Protein AF-B7Q6X3-F1 (afdb_monomer)

Foldseek 3Di:
DDDFKDKDAWQDQAPDFFWKDQVLQRDIHHRDHGDMDIDTQADPVGHGDSSRDIDTTDRPDDDTD

Structure (mmCIF, N/CA/C/O backbone):
data_AF-B7Q6X3-F1
#
_entry.id   AF-B7Q6X3-F1
#
loop_
_atom_site.group_PDB
_atom_site.id
_atom_site.type_symbol
_atom_site.label_atom_id
_atom_site.label_alt_id
_atom_site.label_comp_id
_atom_site.label_asym_id
_atom_site.label_entity_id
_atom_site.label_seq_id
_atom_site.pdbx_PDB_ins_code
_atom_site.Cartn_x
_atom_site.Cartn_y
_atom_site.Cartn_z
_atom_site.occupancy
_atom_site.B_iso_or_equiv
_atom_site.auth_seq_id
_atom_site.auth_comp_id
_atom_site.auth_asym_id
_atom_site.auth_atom_id
_atom_site.pdbx_PDB_model_num
ATOM 1 N N . GLY A 1 1 ? 14.400 13.081 -8.878 1.00 71.31 1 GLY A N 1
ATOM 2 C CA . GLY A 1 1 ? 14.639 11.631 -8.816 1.00 71.31 1 GLY A CA 1
ATOM 3 C C . GLY A 1 1 ? 13.369 10.979 -8.338 1.00 71.31 1 GLY A C 1
ATOM 4 O O . GLY A 1 1 ? 12.697 11.569 -7.498 1.00 71.31 1 GLY A O 1
ATOM 5 N N . ASP A 1 2 ? 13.029 9.831 -8.908 1.00 89.56 2 ASP A N 1
ATOM 6 C CA . ASP A 1 2 ? 11.762 9.153 -8.638 1.00 89.56 2 ASP A CA 1
ATOM 7 C C . ASP A 1 2 ? 11.837 8.251 -7.402 1.00 89.56 2 ASP A C 1
ATOM 9 O O . ASP A 1 2 ? 12.914 7.903 -6.912 1.00 89.56 2 ASP A O 1
ATOM 13 N N . ARG A 1 3 ? 10.669 7.891 -6.858 1.00 93.88 3 ARG A N 1
ATOM 14 C CA . ARG A 1 3 ? 10.570 6.985 -5.708 1.00 93.88 3 ARG A CA 1
ATOM 15 C C . ARG A 1 3 ? 10.912 5.579 -6.175 1.00 93.88 3 ARG A C 1
ATOM 17 O O . ARG A 1 3 ? 10.172 5.039 -6.975 1.00 93.88 3 ARG A O 1
ATOM 24 N N . VAL A 1 4 ? 11.974 4.970 -5.652 1.00 96.56 4 VAL A N 1
ATOM 25 C CA . VAL A 1 4 ? 12.396 3.614 -6.056 1.00 96.56 4 VAL A CA 1
ATOM 26 C C . VAL A 1 4 ? 11.453 2.537 -5.507 1.00 96.56 4 VAL A C 1
ATOM 28 O O . VAL A 1 4 ? 11.074 1.609 -6.217 1.00 96.56 4 VAL A O 1
ATOM 31 N N . ALA A 1 5 ? 11.031 2.677 -4.251 1.00 97.25 5 ALA A N 1
ATOM 32 C CA . ALA A 1 5 ? 10.184 1.714 -3.551 1.00 97.25 5 ALA A CA 1
ATOM 33 C C . ALA A 1 5 ? 9.288 2.408 -2.522 1.00 97.25 5 ALA A C 1
ATOM 35 O O . ALA A 1 5 ? 9.505 3.574 -2.174 1.00 97.25 5 ALA A O 1
ATOM 36 N N . THR A 1 6 ? 8.295 1.681 -2.022 1.00 97.88 6 THR A N 1
ATOM 37 C CA . THR A 1 6 ? 7.414 2.126 -0.945 1.00 97.88 6 THR A CA 1
ATOM 38 C C . THR A 1 6 ? 7.244 1.018 0.085 1.00 97.88 6 THR A C 1
ATOM 40 O O . THR A 1 6 ? 7.046 -0.143 -0.263 1.00 97.88 6 THR A O 1
ATOM 43 N N . LEU A 1 7 ? 7.315 1.406 1.359 1.00 97.81 7 LEU A N 1
ATOM 44 C CA . LEU A 1 7 ? 6.885 0.614 2.504 1.00 97.81 7 LEU A CA 1
ATOM 45 C C . LEU A 1 7 ? 5.664 1.314 3.107 1.00 97.81 7 LEU A C 1
ATOM 47 O O . LEU A 1 7 ? 5.755 2.472 3.511 1.00 97.81 7 LEU A O 1
ATOM 51 N N . MET A 1 8 ? 4.533 0.625 3.144 1.00 97.19 8 MET A N 1
ATOM 52 C CA . MET A 1 8 ? 3.296 1.086 3.764 1.00 97.19 8 MET A CA 1
ATOM 53 C C . MET A 1 8 ? 3.053 0.268 5.024 1.00 97.19 8 MET A C 1
ATOM 55 O O . MET A 1 8 ? 2.991 -0.953 4.949 1.00 97.19 8 MET A O 1
ATOM 59 N N . ILE A 1 9 ? 2.917 0.940 6.161 1.00 97.44 9 ILE A N 1
ATOM 60 C CA . ILE A 1 9 ? 2.660 0.317 7.461 1.00 97.44 9 ILE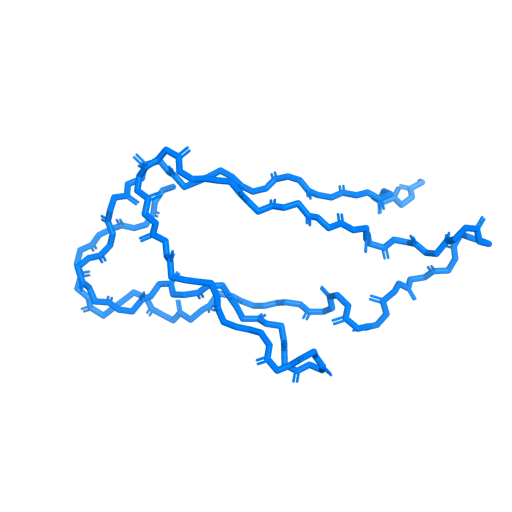 A CA 1
ATOM 61 C C . ILE A 1 9 ? 1.224 0.651 7.850 1.00 97.44 9 ILE A C 1
ATOM 63 O O . ILE A 1 9 ? 0.831 1.811 7.754 1.00 97.44 9 ILE A O 1
ATOM 67 N N . TYR A 1 10 ? 0.460 -0.346 8.282 1.00 96.69 10 TYR A N 1
ATOM 68 C CA . TYR A 1 10 ? -0.893 -0.149 8.792 1.00 96.69 10 TYR A CA 1
ATOM 69 C C . TYR A 1 10 ? -0.838 0.074 10.306 1.00 96.69 10 TYR A C 1
ATOM 71 O O . TYR A 1 10 ? -0.407 -0.793 11.069 1.00 96.69 10 TYR A O 1
ATOM 79 N N . MET A 1 11 ? -1.246 1.258 10.754 1.00 93.50 11 MET A N 1
ATOM 80 C CA . MET A 1 11 ? -1.191 1.678 12.158 1.00 93.50 11 MET A CA 1
ATOM 81 C C . MET A 1 11 ? -2.510 1.448 12.904 1.00 93.50 11 MET A C 1
ATOM 83 O O . MET A 1 11 ? -2.521 1.447 14.141 1.00 93.50 11 MET A O 1
ATOM 87 N N . SER A 1 12 ? -3.603 1.217 12.178 1.00 89.12 12 SER A N 1
ATOM 88 C CA . SER A 1 12 ? -4.901 0.835 12.730 1.00 89.12 12 SER A CA 1
ATOM 89 C C . SER A 1 12 ? -5.474 -0.410 12.059 1.00 89.12 12 SER A C 1
ATOM 91 O O . SER A 1 12 ? -5.211 -0.693 10.888 1.00 89.12 12 SER A O 1
ATOM 93 N N . ASP A 1 13 ? -6.281 -1.142 12.823 1.00 88.69 13 ASP A N 1
ATOM 94 C CA . ASP A 1 13 ? -7.218 -2.106 12.265 1.00 88.69 13 ASP A CA 1
ATOM 95 C C . ASP A 1 13 ? -8.369 -1.316 11.641 1.00 88.69 13 ASP A C 1
ATOM 97 O O . ASP A 1 13 ? -8.819 -0.323 12.216 1.00 88.69 13 ASP A O 1
ATOM 101 N N . VAL A 1 14 ? -8.814 -1.729 10.456 1.00 90.88 14 VAL A N 1
ATOM 102 C CA . VAL A 1 14 ? -9.992 -1.139 9.813 1.00 90.88 14 VAL A CA 1
ATOM 103 C C . VAL A 1 14 ? -11.097 -2.172 9.824 1.00 90.88 14 VAL A C 1
ATOM 105 O O . VAL A 1 14 ? -10.940 -3.266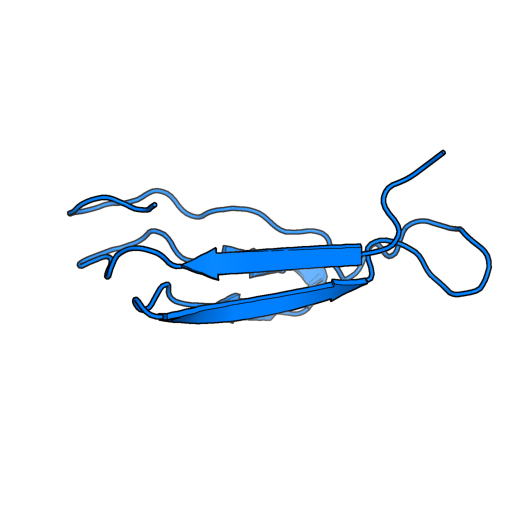 9.286 1.00 90.88 14 VAL A O 1
ATOM 108 N N . GLU A 1 15 ? -12.222 -1.806 10.417 1.00 88.94 15 GLU A N 1
ATOM 109 C CA . GLU A 1 15 ? -13.369 -2.681 10.588 1.00 88.94 15 GLU A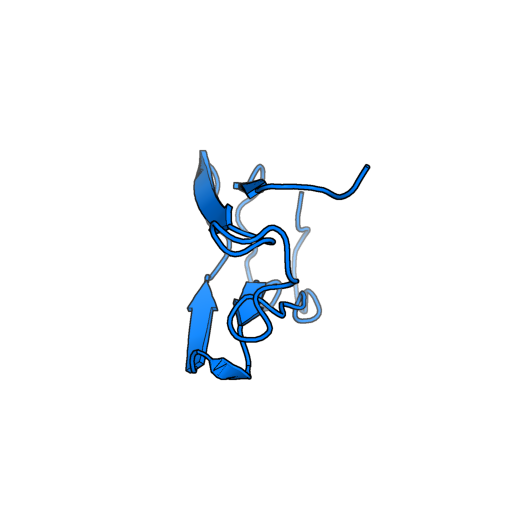 CA 1
ATOM 110 C C . GLU A 1 15 ? -14.014 -3.037 9.242 1.00 88.94 15 GLU A C 1
ATOM 112 O O . GLU A 1 15 ? -14.258 -4.213 8.978 1.00 88.94 15 GLU A O 1
ATOM 117 N N . GLU A 1 16 ? -14.244 -2.051 8.361 1.00 91.25 16 GLU A N 1
ATOM 118 C CA . GLU A 1 16 ? -14.750 -2.302 7.007 1.00 91.25 16 GLU A CA 1
ATOM 119 C C . GLU A 1 16 ? -14.148 -1.369 5.944 1.00 91.25 16 GLU A C 1
ATOM 121 O O . GLU A 1 16 ? -14.082 -0.145 6.088 1.00 91.25 16 GLU A O 1
ATOM 126 N N . GLY A 1 17 ? -13.775 -1.945 4.798 1.00 93.69 17 GLY A N 1
ATOM 127 C CA . GLY A 1 17 ? -13.185 -1.212 3.676 1.00 93.69 17 GLY A CA 1
ATOM 128 C C . GLY A 1 17 ? -11.677 -0.999 3.837 1.00 93.69 17 GLY A C 1
ATOM 129 O O . GLY A 1 17 ? -10.962 -1.880 4.302 1.00 93.69 17 GLY A O 1
ATOM 130 N N . GLY A 1 18 ? -11.162 0.133 3.350 1.00 95.31 18 GLY A N 1
ATOM 131 C CA . GLY A 1 18 ? -9.778 0.566 3.587 1.00 95.31 18 GLY A CA 1
ATOM 132 C C . GLY A 1 18 ? -8.677 -0.281 2.935 1.00 95.31 18 GLY A C 1
ATOM 133 O O . GLY A 1 18 ? -7.496 -0.017 3.159 1.00 95.31 18 GLY A O 1
ATOM 134 N N . ALA A 1 19 ? -9.021 -1.279 2.121 1.00 96.69 19 ALA A N 1
ATOM 135 C CA . ALA A 1 19 ? -8.044 -2.141 1.462 1.00 96.69 19 ALA A CA 1
ATOM 136 C C . ALA A 1 19 ? -7.092 -1.351 0.549 1.00 96.69 19 ALA A C 1
ATOM 138 O O . ALA A 1 19 ? -7.495 -0.394 -0.107 1.00 96.69 19 ALA A O 1
ATOM 139 N N . THR A 1 20 ? -5.833 -1.767 0.480 1.00 97.69 20 THR A N 1
ATOM 140 C CA . THR A 1 20 ? -4.896 -1.311 -0.552 1.00 97.69 20 THR A CA 1
ATOM 141 C C . THR A 1 20 ? -4.950 -2.308 -1.703 1.00 97.69 20 THR A C 1
ATOM 143 O O . THR A 1 20 ? -4.750 -3.504 -1.499 1.00 97.69 20 THR A O 1
ATOM 146 N N . VAL A 1 21 ? -5.260 -1.843 -2.909 1.00 97.75 21 VAL A N 1
ATOM 147 C CA . VAL A 1 21 ? -5.459 -2.702 -4.085 1.00 97.75 21 VAL A CA 1
ATOM 148 C C . VAL A 1 21 ? -4.441 -2.401 -5.170 1.00 97.75 21 VAL A C 1
ATOM 150 O O . VAL A 1 21 ? -4.120 -1.241 -5.406 1.00 97.75 21 VAL A O 1
ATOM 153 N N . PHE A 1 22 ? -3.990 -3.449 -5.856 1.00 98.06 22 PHE A N 1
ATOM 154 C CA . PHE A 1 22 ? -3.118 -3.394 -7.026 1.00 98.06 22 PHE A CA 1
ATOM 155 C C . PHE A 1 22 ? -3.889 -3.943 -8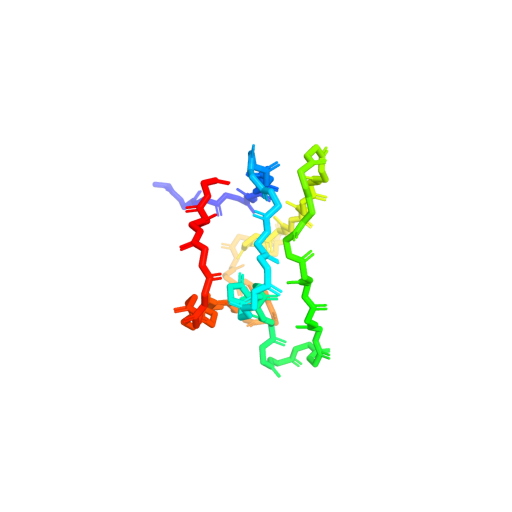.235 1.00 98.06 22 PHE A C 1
ATOM 157 O O . PHE A 1 22 ? -3.856 -5.154 -8.475 1.00 98.06 22 PHE A O 1
ATOM 164 N N . PRO A 1 23 ? -4.635 -3.103 -8.981 1.00 97.12 23 PRO A N 1
ATOM 165 C CA . PRO A 1 23 ? -5.569 -3.559 -10.013 1.00 97.12 23 PRO A CA 1
ATOM 166 C C . PRO A 1 23 ? -4.922 -4.416 -11.105 1.00 97.12 23 PRO A C 1
ATOM 168 O O . PRO A 1 23 ? -5.521 -5.401 -11.525 1.00 97.12 23 PRO A O 1
ATOM 171 N N . TYR A 1 24 ? -3.698 -4.093 -11.532 1.00 97.12 24 TYR A N 1
ATOM 172 C CA . TYR A 1 24 ? -3.008 -4.857 -12.579 1.00 97.12 24 TYR A CA 1
ATOM 173 C C . TYR A 1 24 ? -2.392 -6.168 -12.077 1.00 97.12 24 TYR A C 1
ATOM 175 O O . TYR A 1 24 ? -2.165 -7.072 -12.875 1.00 97.12 24 TYR A O 1
ATOM 183 N N . LEU A 1 25 ? -2.143 -6.290 -10.768 1.00 96.19 25 LEU A N 1
ATOM 184 C CA . LEU A 1 25 ? -1.661 -7.526 -10.140 1.00 96.19 25 LEU A CA 1
ATOM 185 C C . LEU A 1 25 ? -2.798 -8.409 -9.614 1.00 96.19 25 LEU A C 1
ATOM 187 O O . LEU A 1 25 ? -2.558 -9.559 -9.258 1.00 96.19 25 LEU A O 1
ATOM 191 N N . GLY A 1 26 ? -4.022 -7.882 -9.513 1.00 96.31 26 GLY A N 1
ATOM 192 C CA . GLY A 1 26 ? -5.141 -8.585 -8.885 1.00 96.31 26 GLY A CA 1
ATOM 193 C C . GLY A 1 26 ? -4.953 -8.813 -7.380 1.00 96.31 26 GLY A C 1
ATOM 194 O O . GLY A 1 26 ? -5.587 -9.698 -6.810 1.00 96.31 26 GLY A O 1
ATOM 195 N N . VAL A 1 27 ? -4.084 -8.034 -6.726 1.00 97.12 27 VAL A N 1
ATOM 196 C CA . VAL A 1 27 ? -3.781 -8.171 -5.293 1.00 97.12 27 VAL A CA 1
ATOM 197 C C . VAL A 1 27 ? -4.612 -7.181 -4.482 1.00 97.12 27 VAL A C 1
ATOM 199 O O . VAL A 1 27 ? -4.706 -5.999 -4.816 1.00 97.12 27 VAL A O 1
ATOM 202 N N . ARG A 1 28 ? -5.184 -7.661 -3.376 1.00 96.44 28 ARG A N 1
ATOM 203 C CA . ARG A 1 28 ? -5.900 -6.860 -2.380 1.00 96.44 28 ARG A CA 1
ATOM 204 C C . ARG A 1 28 ? -5.293 -7.115 -1.007 1.00 96.44 28 ARG A C 1
ATOM 206 O O . ARG A 1 28 ? -5.283 -8.250 -0.545 1.00 96.44 28 ARG A O 1
ATOM 213 N N . LEU A 1 29 ? -4.838 -6.053 -0.357 1.00 95.88 29 LEU A N 1
ATOM 214 C CA . LEU A 1 29 ? -4.304 -6.076 0.998 1.00 95.88 29 LEU A CA 1
ATOM 215 C C . LEU A 1 29 ? -5.324 -5.443 1.939 1.00 95.88 29 LEU A C 1
ATOM 217 O O . LEU A 1 29 ? -5.678 -4.273 1.778 1.00 95.88 29 LEU A O 1
ATOM 221 N N . THR A 1 30 ? -5.809 -6.212 2.905 1.00 95.00 30 THR A N 1
ATOM 222 C CA . THR A 1 30 ? -6.677 -5.692 3.964 1.00 95.00 30 THR A CA 1
ATOM 223 C C . THR A 1 30 ? -5.795 -5.115 5.073 1.00 95.00 30 THR A C 1
ATOM 225 O O . THR A 1 30 ? -4.868 -5.801 5.496 1.00 95.00 30 THR A O 1
ATOM 228 N N . PRO A 1 31 ? -6.020 -3.865 5.512 1.00 93.19 31 PRO A N 1
ATOM 229 C CA . PRO A 1 31 ? -5.234 -3.255 6.578 1.00 93.19 31 PRO A CA 1
ATOM 230 C C . PRO A 1 31 ? -5.463 -3.986 7.906 1.00 93.19 31 PRO A C 1
ATOM 232 O O . PRO A 1 31 ? -6.599 -4.120 8.357 1.00 93.19 31 PRO A O 1
ATOM 235 N N .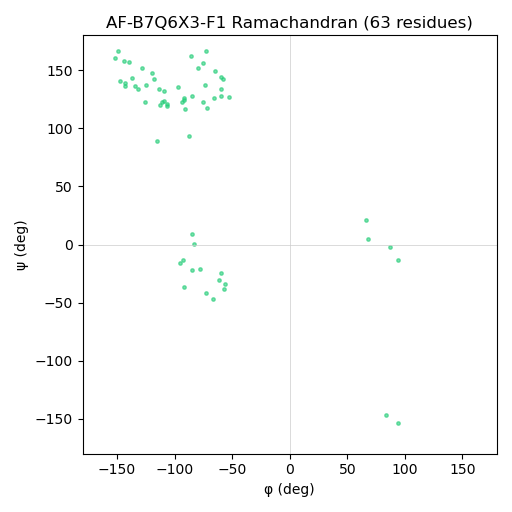 GLN A 1 32 ? -4.371 -4.416 8.527 1.00 94.50 32 GLN A N 1
ATOM 236 C CA . GLN A 1 32 ? -4.345 -4.980 9.871 1.00 94.50 32 GLN A CA 1
ATOM 237 C C . GLN A 1 32 ? -3.229 -4.297 10.652 1.00 94.50 32 GLN A C 1
ATOM 239 O O . GLN A 1 32 ? -2.121 -4.122 10.141 1.00 94.50 32 GLN A O 1
ATOM 244 N N . LYS A 1 33 ? -3.512 -3.875 11.882 1.00 95.38 33 LYS A N 1
ATOM 245 C CA . LYS A 1 33 ? -2.560 -3.108 12.678 1.00 95.38 33 LYS A CA 1
ATOM 246 C C . LYS A 1 33 ? -1.269 -3.892 12.895 1.00 95.38 33 LYS A C 1
ATOM 248 O O . LYS A 1 33 ? -1.280 -4.997 13.428 1.00 95.38 33 LYS A O 1
ATOM 253 N N . GLY A 1 34 ? -0.149 -3.255 12.566 1.00 95.56 34 GLY A N 1
ATOM 254 C CA . GLY A 1 34 ? 1.189 -3.826 12.702 1.00 95.56 34 GLY A CA 1
ATOM 255 C C . GLY A 1 34 ? 1.708 -4.509 11.438 1.00 95.56 34 GLY A C 1
ATOM 256 O O . GLY A 1 34 ? 2.916 -4.727 11.343 1.00 95.56 34 GLY A O 1
ATOM 257 N N . ASP A 1 35 ? 0.849 -4.771 10.451 1.00 95.88 35 ASP A N 1
ATOM 258 C CA . ASP A 1 35 ? 1.283 -5.297 9.162 1.00 95.88 35 ASP A CA 1
ATOM 259 C C . ASP A 1 35 ? 1.938 -4.213 8.305 1.00 95.88 35 ASP A C 1
ATOM 261 O O . ASP A 1 35 ? 1.672 -3.010 8.429 1.00 95.88 35 ASP A O 1
ATOM 265 N N . ALA A 1 36 ? 2.780 -4.659 7.373 1.00 96.81 36 ALA A N 1
ATOM 266 C CA . ALA A 1 36 ? 3.398 -3.794 6.387 1.00 96.81 36 ALA A CA 1
ATOM 267 C C . ALA A 1 36 ? 3.383 -4.421 4.992 1.00 96.81 36 ALA A C 1
ATOM 269 O O . ALA A 1 36 ? 3.575 -5.623 4.815 1.00 96.81 36 ALA A O 1
ATOM 270 N N . ALA A 1 37 ? 3.196 -3.572 3.989 1.00 97.12 37 ALA A N 1
ATOM 271 C CA . ALA A 1 37 ? 3.278 -3.908 2.580 1.00 97.12 37 ALA A CA 1
ATOM 272 C C . ALA A 1 37 ? 4.478 -3.197 1.956 1.00 97.12 37 ALA A C 1
ATOM 274 O O . ALA A 1 37 ? 4.672 -1.999 2.156 1.00 97.12 37 ALA A O 1
ATOM 275 N N . PHE A 1 38 ? 5.267 -3.925 1.173 1.00 97.56 38 PHE A N 1
ATOM 276 C CA . PHE A 1 38 ? 6.427 -3.384 0.472 1.00 97.56 38 PHE A CA 1
ATOM 277 C C . PHE A 1 38 ? 6.333 -3.673 -1.024 1.00 97.56 38 PHE A C 1
ATOM 279 O O . PHE A 1 38 ? 5.989 -4.788 -1.416 1.00 97.56 38 PHE A O 1
ATOM 286 N N . TRP A 1 39 ? 6.666 -2.686 -1.856 1.00 97.62 39 TRP A N 1
ATOM 287 C CA . TRP A 1 39 ? 6.764 -2.863 -3.305 1.00 97.62 39 TRP A CA 1
ATOM 288 C C . TRP A 1 39 ? 7.766 -1.901 -3.952 1.00 97.62 39 TRP A C 1
ATOM 290 O O . TRP A 1 39 ? 8.113 -0.850 -3.404 1.00 97.62 39 TRP A O 1
ATOM 300 N N . TRP A 1 40 ? 8.208 -2.266 -5.156 1.00 97.56 40 TRP A N 1
ATOM 301 C CA . TRP A 1 40 ? 9.078 -1.458 -6.008 1.00 97.56 40 TRP A CA 1
ATOM 302 C C . TRP A 1 40 ? 8.239 -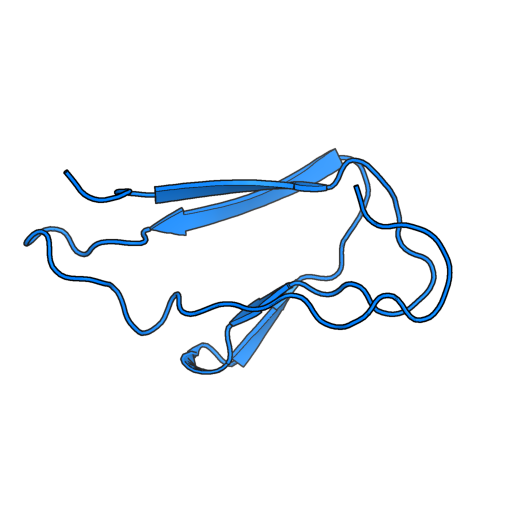0.601 -6.948 1.00 97.56 40 TRP A C 1
ATOM 304 O O . TRP A 1 40 ? 7.428 -1.131 -7.693 1.00 97.56 40 TRP A O 1
ATOM 314 N N . ASN A 1 41 ? 8.446 0.713 -6.936 1.00 97.00 41 ASN A N 1
ATOM 315 C CA . ASN A 1 41 ? 7.772 1.621 -7.868 1.00 97.00 41 ASN A CA 1
ATOM 316 C C . ASN A 1 41 ? 8.514 1.706 -9.210 1.00 97.00 41 ASN A C 1
ATOM 318 O O . ASN A 1 41 ? 7.914 2.094 -10.210 1.00 97.00 41 ASN A O 1
ATOM 322 N N . LEU A 1 42 ? 9.811 1.376 -9.224 1.00 97.44 42 LEU A N 1
ATOM 323 C CA . LEU A 1 42 ? 10.652 1.371 -10.418 1.00 97.44 42 LEU A CA 1
ATOM 324 C C . LEU A 1 42 ? 11.219 -0.023 -10.687 1.00 97.44 42 LEU A C 1
ATOM 326 O O . LEU A 1 42 ? 11.559 -0.771 -9.770 1.00 97.44 42 LEU A O 1
ATOM 330 N N . LYS A 1 43 ? 11.393 -0.324 -11.968 1.00 96.31 43 LYS A N 1
ATOM 331 C CA . LYS A 1 43 ? 12.182 -1.446 -12.469 1.00 96.31 43 LYS A C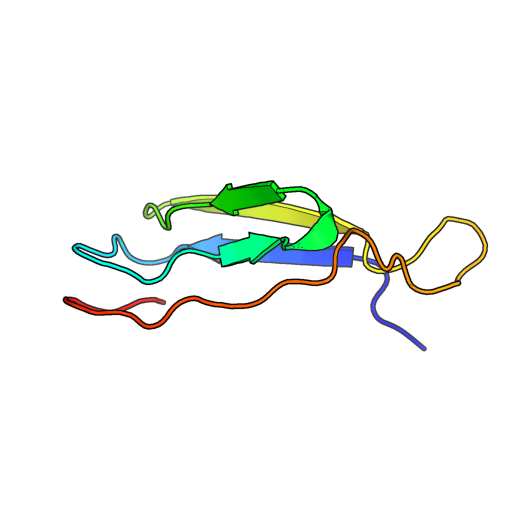A 1
ATOM 332 C C . LYS A 1 43 ? 13.676 -1.166 -12.294 1.00 96.31 43 LYS A C 1
ATOM 334 O O . LYS A 1 43 ? 14.103 -0.029 -12.099 1.00 96.31 43 LYS A O 1
ATOM 339 N N . ALA A 1 44 ? 14.500 -2.201 -12.454 1.00 94.50 44 ALA A N 1
ATOM 340 C CA . ALA A 1 44 ? 15.959 -2.077 -12.368 1.00 94.50 44 ALA A CA 1
ATOM 341 C C . ALA A 1 44 ? 16.566 -1.106 -13.405 1.00 94.50 44 ALA A C 1
ATOM 343 O O . ALA A 1 44 ? 17.638 -0.557 -13.173 1.00 94.50 44 ALA A O 1
ATOM 344 N N . ASN A 1 45 ? 15.881 -0.875 -14.532 1.00 95.56 45 ASN A N 1
ATOM 345 C CA . ASN A 1 45 ? 16.276 0.098 -15.557 1.00 95.56 45 ASN A CA 1
ATOM 346 C C . ASN A 1 45 ? 15.828 1.544 -15.243 1.00 95.56 45 ASN A C 1
ATOM 348 O O . ASN A 1 45 ? 16.091 2.438 -16.041 1.00 95.56 45 ASN A O 1
ATOM 352 N N . GLY A 1 46 ? 15.157 1.779 -14.109 1.00 94.50 46 GLY A N 1
ATOM 353 C CA . GLY A 1 46 ? 14.684 3.095 -13.674 1.00 94.50 46 GLY A CA 1
ATOM 354 C C . GLY A 1 46 ? 13.305 3.499 -14.202 1.00 94.50 46 GLY A C 1
ATOM 355 O O . GLY A 1 46 ? 12.816 4.561 -13.831 1.00 94.50 46 GLY A O 1
ATOM 356 N N . GLU A 1 47 ? 12.656 2.679 -15.028 1.00 96.25 47 GLU A N 1
ATOM 357 C CA . GLU A 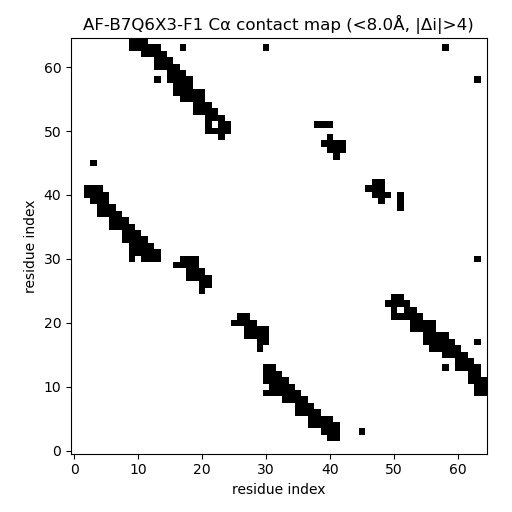1 47 ? 11.299 2.952 -15.510 1.00 96.25 47 GLU A CA 1
ATOM 358 C C . GLU A 1 47 ? 10.241 2.593 -14.462 1.00 96.25 47 GLU A C 1
ATOM 360 O O . GLU A 1 47 ? 10.427 1.669 -13.671 1.00 96.25 47 GLU A O 1
ATOM 365 N N . GLY A 1 48 ? 9.093 3.276 -14.491 1.00 95.81 48 GLY A N 1
ATOM 366 C CA . GLY A 1 48 ? 7.965 2.968 -13.610 1.00 95.81 48 GLY A CA 1
ATOM 367 C C . GLY A 1 48 ? 7.436 1.539 -13.784 1.00 95.81 48 GLY A C 1
ATOM 368 O O . GLY A 1 48 ? 7.203 1.073 -14.903 1.00 95.81 48 GLY A O 1
ATOM 369 N N . GLU A 1 49 ? 7.209 0.842 -12.670 1.00 96.50 49 GLU A N 1
ATOM 370 C CA . GLU A 1 49 ? 6.598 -0.486 -12.655 1.00 96.50 49 GLU A CA 1
ATOM 371 C C . GLU A 1 49 ? 5.068 -0.378 -12.610 1.00 96.50 49 GLU A C 1
ATOM 373 O O . GLU A 1 49 ? 4.455 -0.285 -11.543 1.00 96.50 49 GLU A O 1
ATOM 378 N N . VAL A 1 50 ? 4.447 -0.406 -13.793 1.00 96.19 50 VAL A N 1
ATOM 379 C CA . VAL A 1 50 ? 2.993 -0.269 -13.984 1.00 96.19 50 VAL A CA 1
ATOM 380 C C . VAL A 1 50 ? 2.204 -1.306 -13.185 1.00 96.19 50 VAL A C 1
ATOM 382 O O . VAL A 1 50 ? 1.126 -0.983 -12.681 1.00 96.19 50 VAL A O 1
ATOM 385 N N . LEU A 1 51 ? 2.731 -2.522 -13.004 1.00 96.50 51 LEU A N 1
ATOM 386 C CA . LEU A 1 51 ? 2.046 -3.560 -12.231 1.00 96.50 51 LEU A CA 1
ATOM 387 C C . LEU A 1 51 ? 1.817 -3.145 -10.771 1.00 96.50 51 LEU A C 1
ATOM 389 O O . LEU A 1 51 ? 0.799 -3.500 -10.181 1.00 96.50 51 LEU A O 1
ATOM 393 N N . THR A 1 52 ? 2.706 -2.326 -10.205 1.00 96.75 52 THR A N 1
ATOM 394 C CA . THR A 1 52 ? 2.578 -1.826 -8.826 1.00 96.75 52 THR A CA 1
ATOM 395 C C . THR A 1 52 ? 1.695 -0.585 -8.685 1.00 96.75 52 THR A C 1
ATOM 397 O O . THR A 1 52 ? 1.617 -0.004 -7.599 1.00 96.75 52 THR A O 1
ATOM 400 N N . THR A 1 53 ? 0.981 -0.188 -9.747 1.00 96.69 53 THR A N 1
ATOM 401 C CA . THR A 1 53 ? -0.092 0.811 -9.639 1.00 96.69 53 THR A CA 1
ATOM 402 C C . THR A 1 53 ? -1.057 0.366 -8.551 1.00 96.69 53 THR A C 1
ATOM 404 O O . THR A 1 53 ? -1.544 -0.763 -8.585 1.00 96.69 53 THR A O 1
ATOM 407 N N . HIS A 1 54 ? -1.331 1.252 -7.598 1.00 97.62 54 HIS A N 1
ATOM 408 C CA . HIS A 1 54 ? -2.128 0.934 -6.425 1.00 97.62 54 HIS A CA 1
ATOM 409 C C . HIS A 1 54 ? -3.077 2.068 -6.054 1.00 97.62 54 HIS A C 1
ATOM 411 O O . HIS A 1 54 ? -2.855 3.230 -6.394 1.00 97.62 54 HIS A O 1
ATOM 417 N N . ALA A 1 55 ? -4.136 1.718 -5.332 1.00 97.06 55 ALA A N 1
ATOM 418 C CA . ALA A 1 55 ? -5.102 2.660 -4.786 1.00 97.06 55 ALA A CA 1
ATOM 419 C C . ALA A 1 55 ? -5.590 2.196 -3.408 1.00 97.06 55 ALA A C 1
ATOM 421 O O . ALA A 1 55 ? -5.525 1.014 -3.070 1.00 97.06 55 ALA A O 1
ATOM 422 N N . GLY A 1 56 ? -6.100 3.138 -2.617 1.00 96.06 56 GLY A N 1
ATOM 423 C CA . GLY A 1 56 ? -6.848 2.834 -1.402 1.00 96.06 56 GLY A CA 1
ATOM 424 C C . GLY A 1 56 ? -8.339 2.737 -1.707 1.00 96.06 56 GLY A C 1
ATOM 425 O O . GLY A 1 56 ? -8.921 3.675 -2.248 1.00 96.06 56 GLY A O 1
ATOM 426 N N . CYS A 1 57 ? -8.966 1.625 -1.340 1.00 95.81 57 CYS A N 1
ATOM 427 C CA . CYS A 1 57 ? -10.417 1.537 -1.260 1.00 95.81 57 CYS A CA 1
ATOM 428 C C . CYS A 1 57 ? -10.939 2.471 -0.155 1.00 95.81 57 CYS A C 1
ATOM 430 O O . CYS A 1 57 ? -10.249 2.669 0.852 1.00 95.81 57 CYS A O 1
ATOM 432 N N . PRO A 1 58 ? -12.162 3.011 -0.301 1.00 96.00 58 PRO A N 1
ATOM 433 C CA . PRO A 1 58 ? -12.777 3.820 0.743 1.00 96.00 58 PRO A CA 1
ATOM 434 C C . PRO A 1 58 ? -12.882 3.026 2.050 1.00 96.00 58 PRO A C 1
ATOM 436 O O . PRO A 1 58 ? -13.141 1.819 2.043 1.00 96.00 58 PRO A O 1
ATOM 439 N N . VAL A 1 59 ? -12.668 3.708 3.173 1.00 95.75 59 VAL A N 1
ATOM 440 C CA . VAL A 1 59 ? -13.023 3.187 4.497 1.00 95.75 59 VAL A CA 1
ATOM 441 C C . VAL A 1 59 ? -14.535 3.316 4.627 1.00 95.75 59 VAL A C 1
ATOM 443 O O . VAL A 1 59 ? -15.072 4.408 4.446 1.00 95.75 59 VAL A O 1
ATOM 446 N N . LEU A 1 60 ? -15.215 2.199 4.869 1.00 93.38 60 LEU A N 1
ATOM 447 C CA . LEU A 1 60 ? -16.670 2.165 5.018 1.00 93.38 60 LEU A CA 1
ATOM 448 C C . LEU A 1 60 ? -17.067 2.328 6.485 1.00 93.38 60 LEU A C 1
ATOM 450 O O . LEU A 1 60 ? -18.043 3.011 6.784 1.00 93.38 60 LEU A O 1
ATOM 454 N N . TYR A 1 61 ? -16.275 1.756 7.392 1.00 91.88 61 TYR A N 1
ATOM 455 C CA . TYR A 1 61 ? -16.447 1.896 8.830 1.00 91.88 61 TYR A CA 1
ATOM 456 C C . TYR A 1 61 ? -15.088 1.854 9.533 1.00 91.88 61 TYR A C 1
ATOM 458 O O . TYR A 1 61 ? -14.208 1.088 9.134 1.00 91.88 61 TYR A O 1
ATOM 466 N N . GLY A 1 62 ? -14.925 2.695 10.557 1.00 91.12 62 GLY A N 1
ATOM 467 C CA . GLY A 1 62 ? -13.671 2.831 11.295 1.00 91.12 62 GLY A CA 1
ATOM 468 C C . GLY A 1 62 ? -12.760 3.951 10.802 1.00 91.12 62 GLY A C 1
ATOM 469 O O . GLY A 1 62 ? -13.206 4.951 10.236 1.00 91.12 62 GLY A O 1
ATOM 470 N N . SER A 1 63 ? -11.455 3.788 11.029 1.00 88.62 63 SER A N 1
ATOM 471 C CA . SER A 1 63 ? -10.429 4.729 10.562 1.00 88.62 63 SER A CA 1
ATOM 472 C C . SER A 1 63 ? -9.160 4.001 10.129 1.00 88.62 63 SER A C 1
ATOM 474 O O . SER A 1 63 ? -8.722 3.061 10.789 1.00 88.62 63 SER A O 1
ATOM 476 N N . LYS A 1 64 ? -8.563 4.447 9.019 1.00 90.94 64 LYS A N 1
ATOM 477 C CA . LYS A 1 64 ? -7.309 3.909 8.480 1.00 90.94 64 LYS A CA 1
ATOM 478 C C . LYS A 1 64 ? -6.179 4.903 8.726 1.00 90.94 64 LYS A C 1
ATOM 480 O O . LYS A 1 64 ? -6.251 6.024 8.223 1.00 90.94 64 LYS A O 1
ATOM 485 N N . TRP A 1 65 ? -5.156 4.458 9.445 1.00 87.69 65 TRP A N 1
ATOM 486 C CA . TRP A 1 65 ? -3.912 5.177 9.701 1.00 87.69 65 TRP A CA 1
ATOM 487 C C . TRP A 1 65 ? -2.715 4.338 9.279 1.00 87.69 65 TRP A C 1
ATOM 489 O O . TRP A 1 65 ? -2.783 3.094 9.420 1.00 87.69 65 TRP A O 1
#

pLDDT: mean 94.79, std 3.98, range [71.31, 98.06]

Nearest PDB structures (foldseek):
  3itq-assembly1_A  TM=9.263E-01  e=1.451E-04  Bacillus anthracis str. Ames
  5v7y-assembly3_D  TM=9.211E-01  e=1.749E-04  Bacillus anthracis
  5iax-assembly1_A  TM=9.216E-01  e=2.108E-04  Bacillus anthracis
  5hv0-assembly1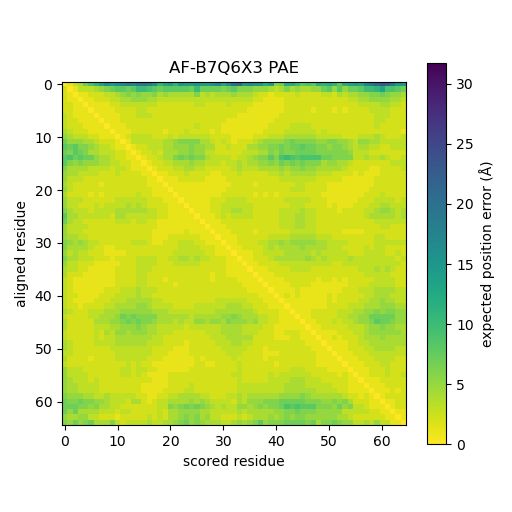_B  TM=9.207E-01  e=2.243E-04  Bacillus anthracis
  5iat-assembly1_B  TM=9.216E-01  e=2.540E-04  Bacillus anthracis

InterPro domains:
  IPR044862 Prolyl 4-hydroxylase alpha subunit, Fe(2+) 2OG dioxygenase domain [PF13640] (2-65)
  IPR045054 Prolyl 4-hydroxylase [PTHR10869] (1-65)

Secondary structure (DSSP, 8-state):
----EEEEE--S--SEE--EEETTTTEEE---TT-EEEEESB-TTS-B-GGG--EEPPEEES---

Sequence (65 aa):
GDRVATLMIYMSDVEEGGATVFPYLGVRLTPQKGDAAFWWNLKANGEGEVLTTHAGCPVLYGSKW

Solvent-accessible surface area (backbone atoms only — not comparable to full-atom values): 3815 Å² total; per-residue (Å²): 136,81,70,55,58,48,78,49,67,23,72,26,57,39,81,32,58,42,26,43,32,19,77,76,64,73,45,74,44,74,46,40,56,79,44,72,49,75,51,53,41,34,43,99,88,68,46,76,33,69,55,61,44,68,49,73,45,66,66,75,39,80,56,84,75

Mean predicted aligned error: 2.86 Å

Radius of gyration: 12.92 Å; Cα contacts (8 Å, |Δi|>4): 134; chains: 1; bounding box: 33×20×28 Å

Organism: Ixodes scapularis (NCBI:txid6945)